Protein AF-A0A1I3FNW8-F1 (afdb_monomer)

pLDDT: mean 86.3, std 12.18, range [44.0, 96.81]

InterPro domains:
  IPR004914 Antirestriction protein [PF03230] (9-72)
  IPR042297 Antirestriction domain superfamily [G3DSA:3.30.70.3580] (3-72)

Solvent-accessible surface area (backbone atoms only — not comparable to full-atom values): 4176 Å² total; per-residue (Å²): 128,72,71,74,80,60,46,40,80,47,72,24,88,88,71,66,32,73,45,79,36,39,63,67,49,49,51,52,46,54,50,45,52,48,27,55,59,45,38,78,75,40,101,44,70,67,33,54,52,48,33,54,54,51,51,57,55,40,66,75,38,99,56,23,68,62,41,51,59,49,71,102

Structure (mmCIF, N/CA/C/O backbone):
data_AF-A0A1I3FNW8-F1
#
_entry.id   AF-A0A1I3FNW8-F1
#
loop_
_atom_site.group_PDB
_atom_site.id
_atom_site.type_symbol
_atom_site.label_atom_id
_atom_site.label_alt_id
_atom_site.label_comp_id
_atom_site.label_asym_id
_atom_site.label_entity_id
_atom_site.label_seq_id
_atom_site.pdbx_PDB_ins_code
_atom_site.Cartn_x
_atom_site.Cartn_y
_atom_site.Cartn_z
_atom_site.occupancy
_atom_site.B_iso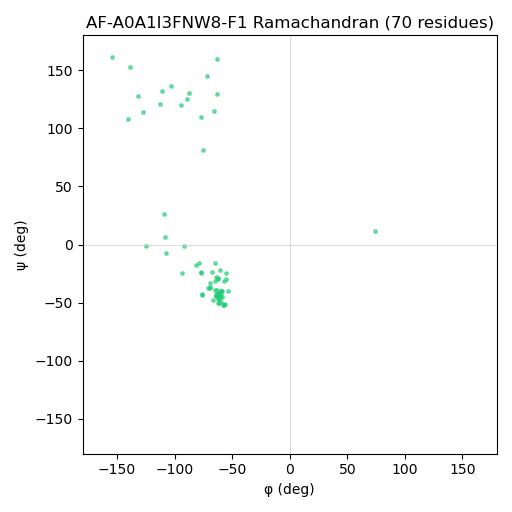_or_equiv
_atom_site.auth_seq_id
_atom_site.auth_comp_id
_atom_site.auth_asym_id
_atom_site.auth_atom_id
_atom_site.pdbx_PDB_model_num
ATOM 1 N N . GLY A 1 1 ? -10.394 -3.408 25.533 1.00 45.75 1 GLY A N 1
ATOM 2 C CA . GLY A 1 1 ? -9.023 -2.883 25.379 1.00 45.75 1 GLY A CA 1
ATOM 3 C C . GLY A 1 1 ? -9.114 -1.522 24.734 1.00 45.75 1 GLY A C 1
ATOM 4 O O . GLY A 1 1 ? -10.018 -1.336 23.933 1.00 45.75 1 GLY A O 1
ATOM 5 N N . ASN A 1 2 ? -8.265 -0.570 25.119 1.00 44.00 2 ASN A N 1
ATOM 6 C CA . ASN A 1 2 ? -8.253 0.761 24.512 1.00 44.00 2 ASN A CA 1
ATOM 7 C C . ASN A 1 2 ? -7.824 0.635 23.030 1.00 44.00 2 ASN A C 1
ATOM 9 O O . ASN A 1 2 ? -6.694 0.205 22.796 1.00 44.00 2 ASN A O 1
ATOM 13 N N . PRO A 1 3 ? -8.686 0.951 22.045 1.00 52.28 3 PRO A N 1
ATOM 14 C CA . PRO A 1 3 ? -8.368 0.790 20.622 1.00 52.28 3 PRO A CA 1
ATOM 15 C C . PRO A 1 3 ? -7.162 1.632 20.177 1.00 52.28 3 PRO A C 1
ATOM 17 O O . PRO A 1 3 ? -6.478 1.252 19.233 1.00 52.28 3 PRO A O 1
ATOM 20 N N . ALA A 1 4 ? -6.826 2.694 20.920 1.00 54.72 4 ALA A N 1
ATOM 21 C CA . ALA A 1 4 ? -5.674 3.549 20.641 1.00 54.72 4 ALA A CA 1
ATOM 22 C C . ALA A 1 4 ? -4.306 2.847 20.785 1.00 54.72 4 ALA A C 1
ATOM 24 O O . ALA A 1 4 ? -3.310 3.363 20.300 1.00 54.72 4 ALA A O 1
ATOM 25 N N . ILE A 1 5 ? -4.221 1.681 21.443 1.00 56.47 5 ILE A N 1
ATOM 26 C CA . ILE A 1 5 ? -2.931 0.990 21.658 1.00 56.47 5 ILE A CA 1
ATOM 27 C C . ILE A 1 5 ? -2.492 0.183 20.416 1.00 56.47 5 ILE A C 1
ATOM 29 O O . ILE A 1 5 ? -1.313 -0.124 20.278 1.00 56.47 5 ILE A O 1
ATOM 33 N N . ASN A 1 6 ? -3.406 -0.116 19.483 1.00 63.69 6 ASN A N 1
ATOM 34 C CA . ASN A 1 6 ? -3.114 -0.918 18.281 1.00 63.69 6 ASN A CA 1
ATOM 35 C C . ASN A 1 6 ? -3.096 -0.106 16.971 1.00 63.69 6 ASN A C 1
ATOM 37 O O . ASN A 1 6 ? -2.999 -0.695 15.893 1.00 63.69 6 ASN A O 1
ATOM 41 N N . SER A 1 7 ? -3.205 1.219 17.066 1.00 66.56 7 SER A N 1
ATOM 42 C CA . SER A 1 7 ? -3.268 2.147 15.937 1.00 66.56 7 SER A CA 1
ATOM 43 C C . SER A 1 7 ? -1.989 2.987 15.877 1.00 66.56 7 SER A C 1
ATOM 45 O O . SER A 1 7 ? -1.522 3.500 16.894 1.00 66.56 7 SER A O 1
ATOM 47 N N . LEU A 1 8 ? -1.393 3.088 14.691 1.00 77.31 8 LEU A N 1
ATOM 48 C CA . LEU A 1 8 ? -0.255 3.939 14.369 1.00 77.31 8 LEU A CA 1
ATOM 49 C C . LEU A 1 8 ? -0.755 5.156 13.593 1.00 77.31 8 LEU A C 1
ATOM 51 O O . LEU A 1 8 ? -1.538 5.029 12.654 1.00 77.31 8 LEU A O 1
ATOM 55 N N . VAL A 1 9 ? -0.246 6.337 13.936 1.00 76.88 9 VAL A N 1
ATOM 56 C CA . VAL A 1 9 ? -0.434 7.520 13.093 1.00 76.88 9 VAL A CA 1
ATOM 57 C C . VAL A 1 9 ? 0.525 7.412 11.912 1.00 76.88 9 VAL A C 1
ATOM 59 O O . VAL A 1 9 ? 1.738 7.553 12.075 1.00 76.88 9 VAL A O 1
ATOM 62 N N . GLN A 1 10 ? -0.013 7.176 10.720 1.00 77.44 10 GLN A N 1
ATOM 63 C CA . GLN A 1 10 ? 0.739 7.222 9.476 1.00 77.44 10 GLN A CA 1
ATOM 64 C C . GLN A 1 10 ? 0.707 8.643 8.924 1.00 77.44 10 GLN A C 1
ATOM 66 O O . GLN A 1 10 ? -0.358 9.223 8.719 1.00 77.44 10 GLN A O 1
ATOM 71 N N . GLN A 1 11 ? 1.895 9.185 8.675 1.00 78.38 11 GLN A N 1
ATOM 72 C CA . GLN A 1 11 ? 2.087 10.425 7.934 1.00 78.38 11 GLN A CA 1
ATOM 73 C C . GLN A 1 11 ? 2.778 10.070 6.624 1.00 78.38 11 GLN A C 1
ATOM 75 O O . GLN A 1 11 ? 3.855 9.467 6.634 1.00 78.38 11 GLN A O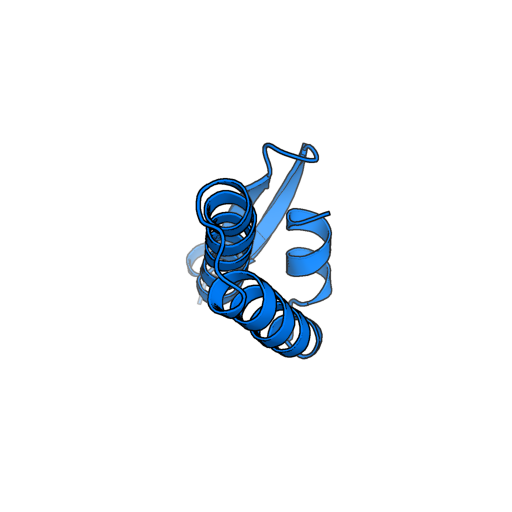 1
ATOM 80 N N . SER A 1 12 ? 2.143 10.382 5.505 1.00 76.50 12 SER A N 1
ATOM 81 C CA . SER A 1 12 ? 2.733 10.216 4.188 1.00 76.50 12 SER A CA 1
ATOM 82 C C . SER A 1 12 ? 3.381 11.524 3.762 1.00 76.50 12 SER A C 1
ATOM 84 O O . SER A 1 12 ? 2.738 12.567 3.667 1.00 76.50 12 SER A O 1
ATOM 86 N N . GLN A 1 13 ? 4.687 11.467 3.519 1.00 77.88 13 GLN A N 1
ATOM 87 C CA . GLN A 1 13 ? 5.463 12.624 3.075 1.00 77.88 13 GLN A CA 1
ATOM 88 C C . GLN A 1 13 ? 5.267 12.897 1.574 1.00 77.88 13 GLN A C 1
ATOM 90 O O . GLN A 1 13 ? 5.617 13.981 1.117 1.00 77.88 13 G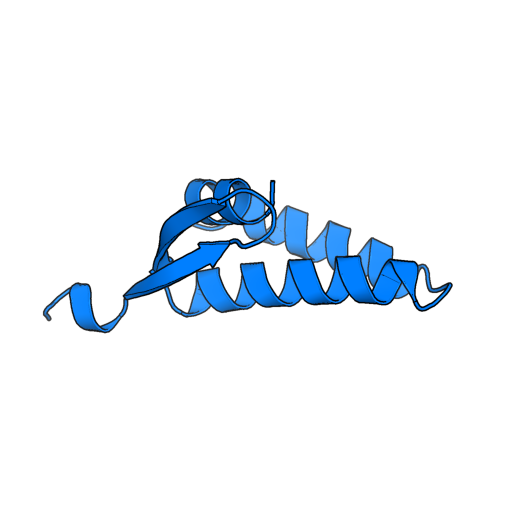LN A O 1
ATOM 95 N N . SER A 1 14 ? 4.736 11.933 0.804 1.00 71.81 14 SER A N 1
ATOM 96 C CA . SER A 1 14 ? 4.492 12.097 -0.635 1.00 71.81 14 SER A CA 1
ATOM 97 C C . SER A 1 14 ? 3.262 12.958 -0.912 1.00 71.81 14 SER A C 1
ATOM 99 O O . SER A 1 14 ? 3.321 13.837 -1.766 1.00 71.81 14 SER A O 1
ATOM 101 N N . ASN A 1 15 ? 2.177 12.738 -0.166 1.00 79.62 15 ASN A N 1
ATOM 102 C CA . ASN A 1 15 ? 0.874 13.354 -0.427 1.00 79.62 15 ASN A CA 1
ATOM 103 C C . ASN A 1 15 ? 0.283 14.125 0.768 1.00 79.62 15 ASN A C 1
ATOM 105 O O . ASN A 1 15 ? -0.790 14.717 0.657 1.00 79.62 15 ASN A O 1
ATOM 109 N N . GLY A 1 16 ? 0.973 14.150 1.913 1.00 76.69 16 GLY A N 1
ATOM 110 C CA . GLY A 1 16 ? 0.524 14.858 3.113 1.00 76.69 16 GLY A CA 1
ATOM 111 C C . GLY A 1 16 ? -0.622 14.174 3.863 1.00 76.69 16 GLY A C 1
ATOM 112 O O . GLY A 1 16 ? -1.212 14.788 4.752 1.00 76.69 16 GLY A O 1
ATOM 113 N N . TYR A 1 17 ? -0.954 12.924 3.529 1.00 80.31 17 TYR A N 1
ATOM 114 C CA . TYR A 1 17 ? -1.960 12.152 4.248 1.00 80.31 17 TYR A CA 1
ATOM 115 C C . TYR A 1 17 ? -1.527 11.910 5.695 1.00 80.31 17 TYR A C 1
ATOM 117 O O . TYR A 1 17 ? -0.431 11.411 5.955 1.00 80.31 17 TYR A O 1
ATOM 125 N N . GLY A 1 18 ? -2.424 12.223 6.629 1.00 82.69 18 GLY A N 1
ATOM 126 C CA . GLY A 1 18 ? -2.271 11.944 8.049 1.00 82.69 18 GLY A CA 1
ATOM 127 C C . GLY A 1 18 ? -3.486 11.191 8.572 1.00 82.69 18 GLY A C 1
ATOM 128 O O . GLY A 1 18 ? -4.583 11.749 8.608 1.00 82.69 18 GLY A O 1
ATOM 129 N N . GLY A 1 19 ? -3.298 9.943 8.991 1.00 83.88 19 GLY A N 1
ATOM 130 C CA . GLY A 1 19 ? -4.392 9.095 9.457 1.00 83.88 19 GLY A CA 1
ATOM 131 C C . GLY A 1 19 ? -3.939 8.010 10.423 1.00 83.88 19 GLY A C 1
ATOM 132 O O . GLY A 1 19 ? -2.758 7.686 10.513 1.00 83.88 19 GLY A O 1
ATOM 133 N N . GLU A 1 20 ? -4.897 7.466 11.160 1.00 88.75 20 GLU A N 1
ATOM 134 C CA . GLU A 1 20 ? -4.691 6.309 12.025 1.00 88.75 20 GLU A CA 1
ATOM 135 C C . GLU A 1 20 ? -4.888 5.017 11.228 1.00 88.75 20 GLU A C 1
ATOM 137 O O . GLU A 1 20 ? -5.884 4.870 10.521 1.00 88.75 20 GLU A O 1
ATOM 142 N N . VAL A 1 21 ? -3.928 4.099 11.333 1.00 87.88 21 VAL A N 1
ATOM 143 C CA . VAL A 1 21 ? -3.937 2.791 10.667 1.00 87.88 21 VAL A CA 1
ATOM 144 C C . VAL A 1 21 ? -3.420 1.717 11.615 1.00 87.88 21 VAL A C 1
ATOM 146 O O . VAL A 1 21 ? -2.590 1.987 12.482 1.00 87.88 21 VAL A O 1
ATOM 149 N N . SER A 1 22 ? -3.842 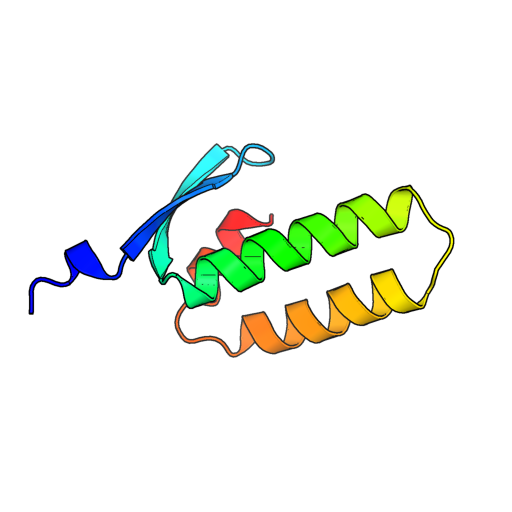0.468 11.454 1.00 91.50 22 SER A N 1
ATOM 150 C CA . SER A 1 22 ? -3.242 -0.634 12.206 1.00 91.50 22 SER A CA 1
ATOM 151 C C . SER A 1 22 ? -1.760 -0.832 11.859 1.00 91.50 22 SER A C 1
ATOM 153 O O . SER A 1 22 ? -1.283 -0.464 10.782 1.00 91.50 22 SER A O 1
ATOM 155 N N . ALA A 1 23 ? -1.015 -1.498 12.746 1.00 89.12 23 ALA A N 1
ATOM 156 C CA . ALA A 1 23 ? 0.372 -1.879 12.465 1.00 89.12 23 ALA A CA 1
ATOM 157 C C . ALA A 1 23 ? 0.517 -2.744 11.195 1.00 89.12 23 ALA A C 1
ATOM 159 O O . ALA A 1 23 ? 1.524 -2.648 10.492 1.00 89.12 23 ALA A O 1
ATOM 160 N N . GLY A 1 24 ? -0.495 -3.562 10.878 1.00 91.56 24 GLY A N 1
ATOM 161 C CA . GLY A 1 24 ? -0.526 -4.353 9.647 1.00 91.56 24 GLY A CA 1
ATOM 162 C C . GLY A 1 24 ? -0.649 -3.472 8.405 1.00 91.56 24 GLY A C 1
ATOM 163 O O . GLY A 1 24 ? 0.146 -3.606 7.476 1.00 91.56 24 GLY A O 1
ATOM 164 N N . ALA A 1 25 ? -1.583 -2.519 8.423 1.00 92.25 25 ALA A N 1
ATOM 165 C CA . ALA A 1 25 ? -1.768 -1.558 7.341 1.00 92.25 25 ALA A CA 1
ATOM 166 C C . ALA A 1 25 ? -0.531 -0.664 7.138 1.00 92.25 25 ALA A C 1
ATOM 168 O O . ALA A 1 25 ? -0.083 -0.490 6.005 1.00 92.25 25 ALA A O 1
ATOM 169 N N . ALA A 1 26 ? 0.097 -0.185 8.216 1.00 91.38 26 ALA A N 1
ATOM 170 C CA . ALA A 1 26 ? 1.353 0.566 8.137 1.00 91.38 26 ALA A CA 1
ATOM 171 C C . ALA A 1 26 ? 2.483 -0.238 7.466 1.00 91.38 26 ALA A C 1
ATOM 173 O O . ALA A 1 26 ? 3.232 0.298 6.650 1.00 91.38 26 ALA A O 1
ATOM 174 N N . GLY A 1 27 ? 2.588 -1.540 7.759 1.00 93.31 27 GLY A N 1
ATOM 175 C CA . GLY A 1 27 ? 3.561 -2.425 7.113 1.00 93.31 27 GLY A CA 1
ATOM 176 C C . GLY A 1 27 ? 3.328 -2.577 5.606 1.00 93.31 27 GLY A C 1
ATOM 177 O O . GLY A 1 27 ? 4.287 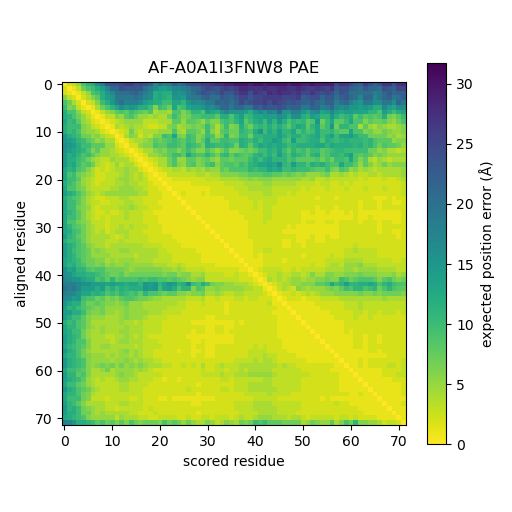-2.563 4.830 1.00 93.31 27 GLY A O 1
ATOM 178 N N . ILE A 1 28 ? 2.063 -2.666 5.181 1.00 95.69 28 ILE A N 1
ATOM 179 C CA . ILE A 1 28 ? 1.681 -2.704 3.761 1.00 95.69 28 ILE A CA 1
ATOM 180 C C . ILE A 1 28 ? 2.101 -1.401 3.069 1.00 95.69 28 ILE A C 1
ATOM 182 O O . ILE A 1 28 ? 2.799 -1.452 2.057 1.00 95.69 28 ILE A O 1
ATOM 186 N N . ILE A 1 29 ? 1.750 -0.249 3.650 1.00 93.88 29 ILE A N 1
ATOM 187 C CA . ILE A 1 29 ? 2.095 1.085 3.129 1.00 93.88 29 ILE A CA 1
ATOM 188 C C . ILE A 1 29 ? 3.615 1.222 2.969 1.00 93.88 29 ILE A C 1
ATOM 190 O O . ILE A 1 29 ? 4.103 1.553 1.888 1.00 93.88 29 ILE A O 1
ATOM 194 N N . ALA A 1 30 ? 4.380 0.904 4.017 1.00 93.56 30 ALA A N 1
ATOM 195 C CA . ALA A 1 30 ? 5.839 0.989 3.989 1.00 93.56 30 ALA A CA 1
ATOM 196 C C . ALA A 1 30 ? 6.460 0.088 2.907 1.00 93.56 30 ALA A C 1
ATOM 198 O O . ALA A 1 30 ? 7.393 0.497 2.214 1.00 93.56 30 ALA A O 1
ATOM 199 N N . THR A 1 31 ? 5.929 -1.123 2.728 1.00 96.06 31 THR A N 1
ATOM 200 C CA . THR A 1 31 ? 6.436 -2.074 1.729 1.00 96.06 31 THR A CA 1
ATOM 201 C C . THR A 1 31 ? 6.107 -1.628 0.302 1.00 96.06 31 THR A C 1
ATOM 203 O O . THR A 1 31 ? 6.951 -1.756 -0.583 1.00 96.06 31 THR A O 1
ATOM 206 N N . LEU A 1 32 ? 4.927 -1.043 0.070 1.00 95.25 32 LEU A N 1
ATOM 207 C CA . LEU A 1 32 ? 4.558 -0.464 -1.228 1.00 95.25 32 LEU A CA 1
ATOM 208 C C . LEU A 1 32 ? 5.493 0.691 -1.612 1.00 95.25 32 LEU A C 1
ATOM 210 O O . LEU A 1 32 ? 6.004 0.711 -2.734 1.00 95.25 32 LEU A O 1
ATOM 214 N N . PHE A 1 33 ? 5.806 1.593 -0.675 1.00 93.38 33 PHE A N 1
ATOM 215 C CA . PHE A 1 33 ? 6.805 2.642 -0.907 1.00 93.38 33 PHE A CA 1
ATOM 216 C C . PHE A 1 33 ? 8.193 2.069 -1.198 1.00 93.38 33 PHE A C 1
ATOM 218 O O . PHE A 1 33 ? 8.869 2.548 -2.108 1.00 93.38 33 PHE A O 1
ATOM 225 N N . ALA A 1 34 ? 8.611 1.030 -0.471 1.00 93.81 34 ALA A N 1
ATOM 226 C CA . ALA A 1 34 ? 9.890 0.374 -0.712 1.00 93.81 34 ALA A CA 1
ATOM 227 C C . ALA A 1 34 ? 9.959 -0.238 -2.119 1.00 93.81 34 ALA A C 1
ATOM 229 O O . ALA A 1 34 ? 10.935 -0.002 -2.826 1.00 93.81 34 ALA A O 1
ATOM 230 N N . PHE A 1 35 ? 8.930 -0.967 -2.564 1.00 93.75 35 PHE A N 1
ATOM 231 C CA . PHE A 1 35 ? 8.906 -1.521 -3.921 1.00 93.75 35 PHE A CA 1
ATOM 232 C C . PHE A 1 35 ? 8.917 -0.437 -4.994 1.00 93.75 35 PHE A C 1
ATOM 234 O O . PHE A 1 35 ? 9.717 -0.532 -5.923 1.00 93.75 35 PHE A O 1
ATOM 241 N N . SER A 1 36 ? 8.100 0.610 -4.842 1.00 90.50 36 SER A N 1
ATOM 242 C CA . SER A 1 36 ? 8.090 1.748 -5.767 1.00 90.50 36 SER A CA 1
ATOM 243 C C . SER A 1 36 ? 9.480 2.388 -5.859 1.00 90.50 36 SER A C 1
ATOM 245 O O . SER A 1 36 ? 10.067 2.458 -6.937 1.00 90.50 36 SER A O 1
ATOM 247 N N . HIS A 1 37 ? 10.084 2.730 -4.718 1.00 91.12 37 HIS A N 1
ATOM 248 C CA . HI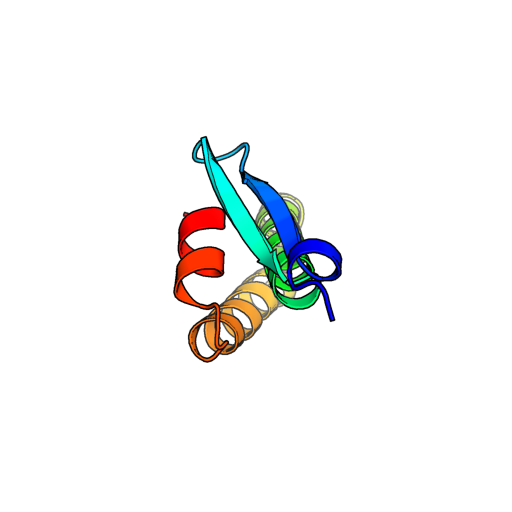S A 1 37 ? 11.407 3.348 -4.669 1.00 91.12 37 HIS A CA 1
ATOM 249 C C . HIS A 1 37 ? 12.516 2.463 -5.262 1.00 91.12 37 HIS A C 1
ATOM 251 O O . HIS A 1 37 ? 13.361 2.935 -6.027 1.00 91.12 37 HIS A O 1
ATOM 257 N N . LEU A 1 38 ? 12.512 1.169 -4.936 1.00 93.12 38 LEU A N 1
ATOM 258 C CA . LEU A 1 38 ? 13.508 0.227 -5.438 1.00 93.12 38 LEU A CA 1
ATOM 259 C C . LEU A 1 38 ? 13.335 -0.028 -6.940 1.00 93.12 38 LEU A C 1
ATOM 261 O O . LEU A 1 38 ? 14.341 -0.187 -7.624 1.00 93.12 38 LEU A O 1
ATOM 265 N N . SER A 1 39 ? 12.109 -0.016 -7.472 1.00 90.75 39 SER A N 1
ATOM 266 C CA . SER A 1 39 ? 11.858 -0.217 -8.910 1.00 90.75 39 SER A CA 1
ATOM 267 C C . SER A 1 39 ? 12.462 0.886 -9.786 1.00 90.75 39 SER A C 1
ATOM 269 O O . SER A 1 39 ? 12.868 0.625 -10.911 1.00 90.75 39 SER A O 1
ATOM 271 N N . PHE A 1 40 ? 12.610 2.104 -9.255 1.00 86.81 40 PHE A N 1
ATOM 272 C CA . PHE A 1 40 ? 13.334 3.181 -9.940 1.00 86.81 40 PHE A CA 1
ATOM 273 C C . PHE A 1 40 ? 14.857 3.027 -9.872 1.00 86.81 40 PHE A C 1
ATOM 275 O O . PHE A 1 40 ? 15.573 3.599 -10.690 1.00 86.81 40 PHE A O 1
ATOM 282 N N . SER A 1 41 ? 15.357 2.296 -8.874 1.00 91.25 41 SER A N 1
ATOM 283 C CA . SER A 1 41 ? 16.794 2.136 -8.621 1.00 91.25 41 SER A CA 1
ATOM 284 C C . SER A 1 41 ? 17.373 0.886 -9.284 1.00 91.25 41 SER A C 1
ATOM 286 O O . SER A 1 41 ? 18.572 0.827 -9.554 1.00 91.25 41 SER A O 1
ATOM 288 N N . PHE A 1 42 ? 16.531 -0.116 -9.536 1.00 89.69 42 PHE A N 1
ATOM 289 C CA . PHE A 1 42 ? 16.914 -1.406 -10.089 1.00 89.69 42 PHE A CA 1
ATOM 290 C C . PHE A 1 42 ? 15.980 -1.776 -11.235 1.00 89.69 42 PHE A C 1
ATOM 292 O O . PHE A 1 42 ? 14.766 -1.821 -11.053 1.00 89.69 42 PHE A O 1
ATOM 299 N N . ASP A 1 43 ? 16.562 -2.115 -12.383 1.00 81.81 43 ASP A N 1
ATOM 300 C CA . ASP A 1 43 ? 15.829 -2.633 -13.538 1.00 81.81 43 ASP A CA 1
ATOM 301 C C . ASP A 1 43 ? 15.429 -4.095 -13.270 1.00 81.81 43 ASP A C 1
ATOM 303 O O . ASP A 1 43 ? 16.151 -5.042 -13.586 1.00 81.81 43 ASP A O 1
ATOM 307 N N . SER A 1 44 ? 14.341 -4.269 -12.517 1.00 85.31 44 SER A N 1
ATOM 308 C CA . SER A 1 44 ? 13.853 -5.564 -12.047 1.00 85.31 44 SER A CA 1
ATOM 309 C C . SER A 1 44 ? 12.333 -5.621 -12.112 1.00 85.31 44 SER A C 1
ATOM 311 O O . SER A 1 44 ? 11.634 -5.060 -11.262 1.00 85.31 44 SER A O 1
ATOM 313 N N . ASP A 1 45 ? 11.829 -6.404 -13.065 1.00 87.06 45 ASP A N 1
ATOM 314 C CA . ASP A 1 45 ? 10.400 -6.702 -13.216 1.00 87.06 45 ASP A CA 1
ATOM 315 C C . ASP A 1 45 ? 9.797 -7.292 -11.932 1.00 87.06 45 ASP A C 1
ATOM 317 O O . ASP A 1 45 ? 8.639 -7.050 -11.600 1.00 87.06 45 ASP A O 1
ATOM 321 N N . GLY A 1 46 ? 10.604 -8.004 -11.135 1.00 92.62 46 GLY A N 1
ATOM 322 C CA . GLY A 1 46 ? 10.163 -8.589 -9.871 1.00 92.62 46 GLY A CA 1
ATOM 323 C C . GLY A 1 46 ? 9.708 -7.556 -8.834 1.00 92.62 46 GLY A C 1
ATOM 324 O O . GLY A 1 46 ? 8.844 -7.871 -8.013 1.00 92.62 46 GLY A O 1
ATOM 325 N N . LEU A 1 47 ? 10.249 -6.332 -8.869 1.00 93.06 47 LEU A N 1
ATOM 326 C CA . LEU A 1 47 ? 9.846 -5.245 -7.969 1.00 93.06 47 LEU A CA 1
ATOM 327 C C . LEU A 1 47 ? 8.511 -4.634 -8.397 1.00 93.06 47 LEU A C 1
ATOM 329 O O . LEU A 1 47 ? 7.639 -4.439 -7.551 1.00 93.06 47 LEU A O 1
ATOM 333 N N . ALA A 1 48 ? 8.328 -4.398 -9.698 1.00 91.38 48 ALA A N 1
ATOM 334 C CA . ALA A 1 48 ? 7.065 -3.914 -10.250 1.00 91.38 48 ALA A CA 1
ATOM 335 C C . ALA A 1 48 ? 5.938 -4.943 -10.052 1.00 91.38 48 ALA A C 1
ATOM 337 O O . ALA A 1 48 ? 4.856 -4.605 -9.571 1.00 91.38 48 ALA A O 1
ATOM 338 N N . ASP A 1 49 ? 6.214 -6.223 -10.308 1.00 94.88 49 ASP A N 1
ATOM 339 C CA . ASP A 1 49 ? 5.270 -7.312 -10.056 1.00 94.88 49 ASP A CA 1
ATOM 340 C C . ASP A 1 49 ? 4.961 -7.479 -8.562 1.00 94.88 49 ASP A C 1
ATOM 342 O O . ASP A 1 49 ? 3.829 -7.778 -8.174 1.00 94.88 49 ASP A O 1
ATOM 346 N N . GLY A 1 50 ? 5.975 -7.323 -7.704 1.00 95.56 50 GLY A N 1
ATOM 347 C CA . GLY A 1 50 ? 5.827 -7.342 -6.250 1.00 95.56 50 GLY A CA 1
ATOM 348 C C . GLY A 1 50 ? 4.907 -6.227 -5.762 1.00 95.56 50 GLY A C 1
ATOM 349 O O . GLY A 1 50 ? 3.984 -6.494 -4.989 1.00 95.56 50 GLY A O 1
ATOM 350 N N . PHE A 1 51 ? 5.100 -5.011 -6.280 1.00 94.75 51 PHE A N 1
ATOM 351 C CA . PHE A 1 51 ? 4.215 -3.878 -6.036 1.00 94.75 51 PHE A CA 1
ATOM 352 C C . PHE A 1 51 ? 2.785 -4.189 -6.476 1.00 94.75 51 PHE A C 1
ATOM 354 O O . PHE A 1 51 ? 1.871 -4.076 -5.667 1.00 94.75 51 PHE A O 1
ATOM 361 N N . ALA A 1 52 ? 2.581 -4.645 -7.716 1.00 94.56 52 ALA A N 1
ATOM 362 C CA . ALA A 1 52 ? 1.249 -4.926 -8.249 1.00 94.56 52 ALA A CA 1
ATOM 363 C C . ALA A 1 52 ? 0.504 -5.996 -7.432 1.00 94.56 52 ALA A C 1
ATOM 365 O O . ALA A 1 52 ? -0.674 -5.828 -7.110 1.00 94.56 52 ALA A O 1
ATOM 366 N N . ARG A 1 53 ? 1.194 -7.075 -7.036 1.00 96.69 53 ARG A N 1
ATOM 367 C CA . ARG A 1 53 ? 0.619 -8.129 -6.185 1.00 96.69 53 ARG A CA 1
ATOM 368 C C . ARG A 1 53 ? 0.249 -7.615 -4.797 1.00 96.69 53 ARG A C 1
ATOM 370 O O . ARG A 1 53 ? -0.831 -7.932 -4.304 1.00 96.69 53 ARG A O 1
ATOM 377 N N . LEU A 1 54 ? 1.124 -6.829 -4.170 1.00 96.81 54 LEU A N 1
ATOM 378 C CA . LEU A 1 54 ? 0.854 -6.269 -2.847 1.00 96.81 54 LEU A CA 1
ATOM 379 C C . LEU A 1 54 ? -0.255 -5.211 -2.894 1.00 96.81 54 LEU A C 1
ATOM 381 O O . LEU A 1 54 ? -1.077 -5.161 -1.987 1.00 96.81 54 LEU A O 1
ATOM 385 N N . TYR A 1 55 ? -0.312 -4.413 -3.959 1.00 95.75 55 TYR A N 1
ATOM 386 C CA . TYR A 1 55 ? -1.374 -3.440 -4.185 1.00 95.75 55 TYR A CA 1
ATOM 387 C C . TYR A 1 55 ? -2.730 -4.142 -4.316 1.00 95.75 55 TYR A C 1
ATOM 389 O O . TYR A 1 55 ? -3.677 -3.771 -3.630 1.00 95.75 55 TYR A O 1
ATOM 397 N N . ALA A 1 56 ? -2.814 -5.214 -5.112 1.00 96.69 56 ALA A N 1
ATOM 398 C CA . ALA A 1 56 ? -4.029 -6.024 -5.216 1.00 96.69 56 ALA A CA 1
ATOM 399 C C . ALA A 1 56 ? -4.447 -6.606 -3.854 1.00 96.69 56 ALA A C 1
ATOM 401 O O . ALA A 1 56 ? -5.600 -6.478 -3.454 1.00 96.69 56 ALA A O 1
ATOM 402 N N . TYR A 1 57 ? -3.503 -7.159 -3.090 1.00 95.62 57 TYR A N 1
ATOM 403 C CA . TYR A 1 57 ? -3.782 -7.630 -1.730 1.00 95.62 57 TYR A CA 1
ATOM 404 C C . TYR A 1 57 ? -4.289 -6.507 -0.806 1.00 95.62 57 TYR A C 1
ATOM 406 O O . TYR A 1 57 ? -5.213 -6.714 -0.023 1.00 95.62 57 TYR A O 1
ATOM 414 N N . ALA A 1 58 ? -3.716 -5.306 -0.908 1.00 94.81 58 ALA A N 1
ATOM 415 C CA . ALA A 1 58 ? -4.117 -4.160 -0.101 1.00 94.81 58 ALA A CA 1
ATOM 416 C C . ALA A 1 58 ? -5.554 -3.701 -0.391 1.00 94.81 58 ALA A C 1
ATOM 418 O O . ALA A 1 58 ? -6.226 -3.233 0.525 1.00 94.81 58 ALA A O 1
ATOM 419 N N . THR A 1 59 ? -6.045 -3.863 -1.626 1.00 94.38 59 THR A N 1
ATOM 420 C CA . THR A 1 59 ? -7.421 -3.479 -1.993 1.00 94.38 59 THR A CA 1
ATOM 421 C C . THR A 1 59 ? -8.501 -4.331 -1.322 1.00 94.38 59 THR A C 1
ATOM 423 O O . THR A 1 59 ? -9.606 -3.837 -1.112 1.00 94.38 59 THR A O 1
ATOM 426 N N . ASP A 1 60 ? -8.165 -5.555 -0.905 1.00 95.56 60 ASP A N 1
ATOM 427 C CA . ASP A 1 60 ? -9.058 -6.446 -0.152 1.00 95.56 60 ASP A CA 1
ATOM 428 C C . ASP A 1 60 ? -8.904 -6.298 1.379 1.00 95.56 60 ASP A C 1
ATOM 430 O O . ASP A 1 60 ? -9.594 -6.966 2.155 1.00 95.56 60 ASP A O 1
ATOM 434 N N . HIS A 1 61 ? -7.995 -5.435 1.848 1.00 92.94 61 HIS A N 1
ATOM 435 C CA . HIS A 1 61 ? -7.751 -5.232 3.275 1.00 92.94 61 HIS A CA 1
ATOM 436 C C . HIS A 1 61 ? -8.918 -4.469 3.939 1.00 92.94 61 HIS A C 1
ATOM 438 O O . HIS A 1 61 ? -9.448 -3.528 3.347 1.00 92.94 61 HIS A O 1
ATOM 444 N N . PRO A 1 62 ? -9.285 -4.762 5.205 1.00 94.25 62 PRO A N 1
ATOM 445 C CA . PRO A 1 62 ? -10.320 -4.004 5.926 1.00 94.25 62 PRO A CA 1
ATOM 446 C C . PRO A 1 62 ? -10.070 -2.488 6.015 1.00 94.25 62 PRO A C 1
ATOM 448 O O . PRO A 1 62 ? -11.010 -1.716 6.163 1.00 94.25 62 PRO A O 1
ATOM 451 N N . GLU A 1 63 ? -8.805 -2.077 5.910 1.00 93.56 63 GLU A N 1
ATOM 452 C CA . GLU A 1 63 ? -8.340 -0.677 5.914 1.00 93.56 63 GLU A CA 1
ATOM 453 C C . GLU A 1 63 ? -7.847 -0.232 4.521 1.00 93.56 63 GLU A C 1
ATOM 455 O O . GLU A 1 63 ? -6.966 0.619 4.405 1.00 93.56 63 GLU A O 1
ATOM 460 N N . ALA A 1 64 ? -8.352 -0.845 3.442 1.00 94.12 64 ALA A N 1
ATOM 461 C CA . ALA A 1 64 ?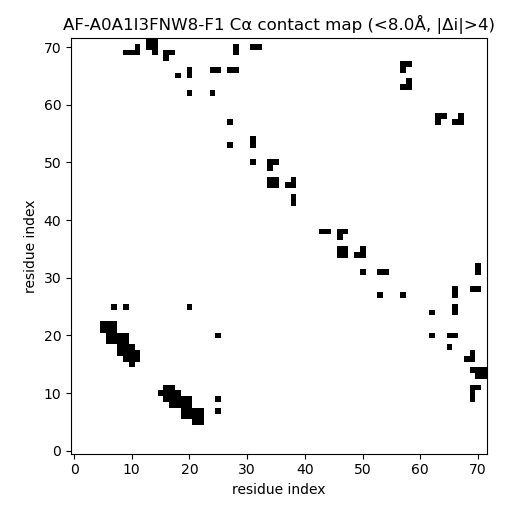 -7.921 -0.554 2.072 1.00 94.12 64 ALA A CA 1
ATOM 462 C C . ALA A 1 64 ? -8.004 0.941 1.744 1.00 94.12 64 ALA A C 1
ATOM 464 O O . ALA A 1 64 ? -7.104 1.492 1.120 1.00 94.12 64 ALA A O 1
ATOM 465 N N . ARG A 1 65 ? -9.059 1.621 2.201 1.00 92.31 65 ARG A N 1
ATOM 466 C CA . ARG A 1 65 ? -9.247 3.056 1.974 1.00 92.31 65 ARG A CA 1
ATOM 467 C C . ARG A 1 65 ? -8.094 3.874 2.554 1.00 92.31 65 ARG A C 1
ATOM 469 O O . ARG A 1 65 ? -7.542 4.719 1.859 1.00 92.31 65 ARG A O 1
ATOM 476 N N . GLU A 1 66 ? -7.736 3.629 3.806 1.00 92.69 66 GLU A N 1
ATOM 477 C CA . GLU A 1 66 ? -6.679 4.352 4.510 1.00 92.69 66 GLU A CA 1
ATOM 478 C C . GLU A 1 66 ? -5.300 4.019 3.929 1.00 92.69 66 GLU A C 1
ATOM 480 O O . GLU A 1 66 ? -4.470 4.914 3.786 1.00 92.69 66 GLU A O 1
ATOM 485 N N . ILE A 1 67 ? -5.076 2.762 3.528 1.00 92.88 67 ILE A N 1
ATOM 486 C CA . ILE A 1 67 ? -3.853 2.349 2.829 1.00 92.88 67 ILE A CA 1
ATOM 487 C C . ILE A 1 67 ? -3.717 3.091 1.499 1.00 92.88 67 ILE A C 1
ATOM 489 O O . ILE A 1 67 ? -2.669 3.677 1.247 1.00 92.88 67 ILE A O 1
ATOM 493 N N . LEU A 1 68 ? -4.765 3.100 0.669 1.00 91.19 68 LEU A N 1
ATOM 494 C CA . LEU A 1 68 ? -4.748 3.743 -0.646 1.00 91.19 68 LEU A CA 1
ATOM 495 C C . LEU A 1 68 ? -4.558 5.259 -0.537 1.00 91.19 68 LEU A C 1
ATOM 497 O O . LEU A 1 68 ? -3.743 5.815 -1.262 1.00 91.19 68 LEU A O 1
ATOM 501 N N . LEU A 1 69 ? -5.230 5.915 0.414 1.00 91.31 69 LEU A N 1
ATOM 502 C CA . LEU A 1 69 ? -5.029 7.344 0.676 1.00 91.31 69 LEU A CA 1
ATOM 503 C C . LEU A 1 69 ? -3.600 7.672 1.129 1.00 91.31 69 LEU A C 1
ATOM 505 O O . LEU A 1 69 ? -3.123 8.772 0.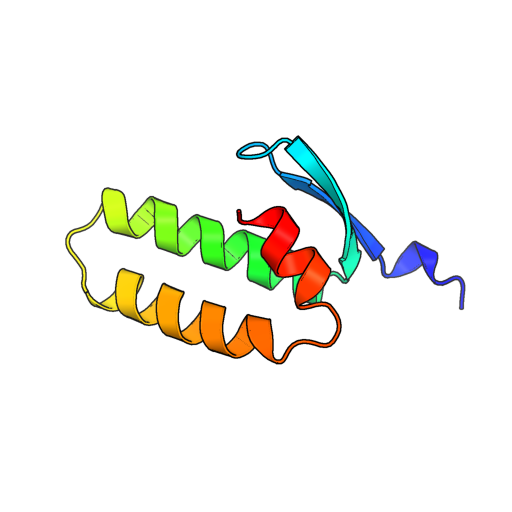876 1.00 91.31 69 LEU A O 1
ATOM 509 N N . ALA A 1 70 ? -2.907 6.749 1.796 1.00 89.38 70 ALA A N 1
ATOM 510 C CA . ALA A 1 70 ? -1.538 6.977 2.245 1.00 89.38 70 ALA A CA 1
ATOM 511 C C . ALA A 1 70 ? -0.494 6.857 1.122 1.00 89.38 70 ALA A C 1
ATOM 513 O O . ALA A 1 70 ? 0.591 7.424 1.264 1.00 89.38 70 ALA A O 1
ATOM 514 N N . ILE A 1 71 ? -0.795 6.118 0.050 1.00 88.25 71 ILE A N 1
ATOM 515 C CA . ILE A 1 71 ? 0.155 5.823 -1.039 1.00 88.25 71 ILE A CA 1
ATOM 516 C C . ILE A 1 71 ? -0.124 6.562 -2.352 1.00 88.25 71 ILE A C 1
ATOM 518 O O . ILE A 1 71 ? 0.682 6.427 -3.271 1.00 88.25 71 ILE A O 1
ATOM 522 N N . ASP A 1 72 ? -1.253 7.270 -2.449 1.00 86.06 72 ASP A N 1
ATOM 523 C CA . ASP A 1 72 ? -1.572 8.168 -3.573 1.00 86.06 72 A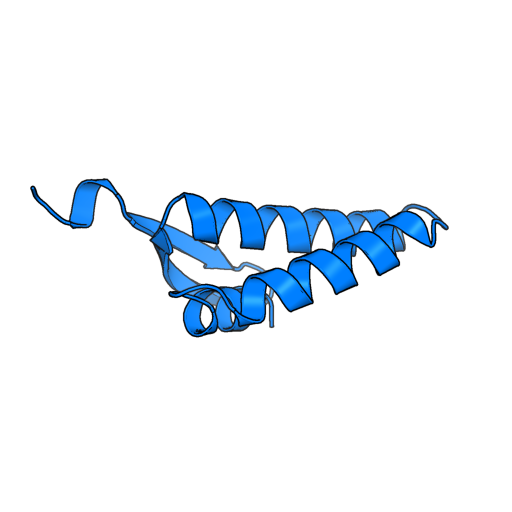SP A CA 1
ATOM 524 C C . ASP A 1 72 ? -0.454 9.203 -3.807 1.00 86.06 72 ASP A C 1
ATOM 526 O O . ASP A 1 72 ? -0.147 9.510 -4.978 1.00 86.06 72 ASP A O 1
#

Mean predicted aligned error: 5.69 Å

Organism: NCBI:txid34004

Sequence (72 aa):
GNPAINSLVQQSQSNGYGGEVSAGAAGIIATLFAFSHLSFSFDSDGLADGFARLYAYATDHPEAREILLAID

Radius of gyration: 12.94 Å; Cα contacts (8 Å, |Δi|>4): 76; chains: 1; bounding box: 27×23×39 Å

Secondary structure (DSSP, 8-state):
--GGGSEEEEE-TTT--EEEEEHHHHHHHHHHHHHHHHHHHS--HHHHHHHHHHHHHHHTSTTHHHHHHHH-

Nearest PDB structures (foldseek):
  2wj9-assembly1_B  TM=9.377E-01  e=1.032E-03  Escherichia coli CFT073
  2wj9-assembly1_A  TM=9.734E-01  e=1.880E-03  Escherichia coli CFT073
  5uvd-assembly1_A  TM=3.696E-01  e=4.894E+00  Paracoccidioides brasiliensis Pb18

Foldseek 3Di:
DPPVVQWDFDAAPVQRDTDTDGPVLVVLLVLLVVLVVVVVVDVDPCSVVVNVVSLVVLCPDPCSVSSVVRND